Protein AF-A0A842YCG5-F1 (afdb_monomer_lite)

Secondary structure (DSSP, 8-state):
---HHHHHHHHHHHHHHHHHHTT---HHHHHHHHHHHHHHHTSGGGG---STTHHHHHHHHHHHHHHTT-HHHHHHHHHHHGGGB-SSSSBTTS-HHHHHHHHHT--SHHHHHHHHHHHTTHHHH-S--SS--TTHHHHHHHHHHHHHHH-GGGGS--

pLDDT: mean 88.74, std 14.32, range [34.97, 98.5]

Sequence (158 aa):
MQTYLAAKNILTISSVRALVLSGSSSEVVYSSILVAEKWLDNQCFSVFCATGECRHSSVAFIRYLNASGKTERLNRMIAQLTKFRDTKGGWKGFPYFFTLLTLSEIESSIADDELKYALAFAEQRFKKSRIEEPYNTRRNEIFARVQSRFGQSLLNHV

Radius of gyration: 16.42 Å; chains: 1; bounding box: 42×31×44 Å

Structure (mmCIF, N/CA/C/O backbone):
data_AF-A0A842YCG5-F1
#
_entry.id   AF-A0A842YCG5-F1
#
loop_
_atom_site.group_PDB
_atom_site.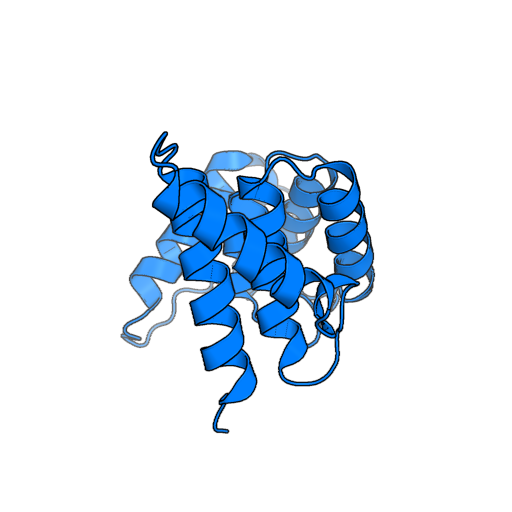id
_atom_site.type_symbol
_atom_site.label_atom_id
_atom_site.label_alt_id
_atom_site.label_comp_id
_atom_site.label_asym_id
_atom_site.label_entity_id
_atom_site.label_seq_id
_atom_site.pdbx_PDB_ins_code
_atom_site.Cartn_x
_atom_site.Cartn_y
_atom_site.Cartn_z
_atom_site.occupancy
_atom_site.B_iso_or_equiv
_atom_site.auth_seq_id
_atom_site.auth_comp_id
_atom_site.auth_asym_id
_atom_site.auth_atom_id
_atom_site.pdbx_PDB_model_num
ATOM 1 N N . MET A 1 1 ? 12.196 -4.378 19.260 1.00 45.84 1 MET A N 1
ATOM 2 C CA . MET A 1 1 ? 11.793 -5.267 18.149 1.00 45.84 1 MET A CA 1
ATOM 3 C C . MET A 1 1 ? 12.472 -4.761 16.883 1.00 45.84 1 MET A C 1
ATOM 5 O O . MET A 1 1 ? 12.096 -3.702 16.402 1.00 45.84 1 MET A O 1
ATOM 9 N N . GLN A 1 2 ? 13.540 -5.423 16.429 1.00 50.84 2 GLN A N 1
ATOM 10 C 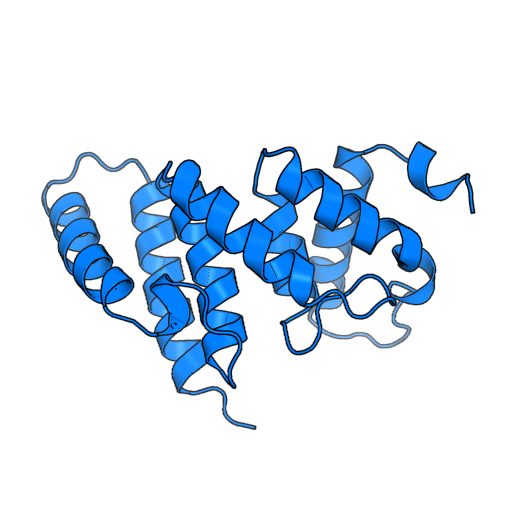CA . GLN A 1 2 ? 14.267 -5.035 15.212 1.00 50.84 2 GLN A CA 1
ATOM 11 C C . GLN A 1 2 ? 13.530 -5.598 13.994 1.00 50.84 2 GLN A C 1
ATOM 13 O O . GLN A 1 2 ? 13.448 -6.809 13.843 1.00 50.84 2 GLN A O 1
ATOM 18 N N . THR A 1 3 ? 12.979 -4.729 13.148 1.00 65.75 3 THR A N 1
ATOM 19 C CA . THR A 1 3 ? 12.240 -5.110 11.935 1.00 65.75 3 THR A CA 1
ATOM 20 C C . THR A 1 3 ? 13.179 -5.212 10.729 1.00 65.75 3 THR A C 1
ATOM 22 O O . THR A 1 3 ? 13.120 -4.385 9.814 1.00 65.75 3 THR A O 1
ATOM 25 N N . TYR A 1 4 ? 14.127 -6.149 10.769 1.00 79.31 4 TYR A N 1
ATOM 26 C CA . TYR A 1 4 ? 15.207 -6.229 9.777 1.00 79.31 4 TYR A CA 1
ATOM 27 C C . TYR A 1 4 ? 14.696 -6.627 8.383 1.00 79.31 4 TYR A C 1
ATOM 29 O O . TYR A 1 4 ? 15.049 -5.997 7.382 1.00 79.31 4 TYR A O 1
ATOM 37 N N . LEU A 1 5 ? 13.817 -7.632 8.311 1.00 83.12 5 LEU A N 1
ATOM 38 C CA . LEU A 1 5 ? 13.275 -8.124 7.042 1.00 83.12 5 LEU A CA 1
ATOM 39 C C . LEU A 1 5 ? 12.304 -7.112 6.434 1.00 83.12 5 LEU A C 1
ATOM 41 O O . LEU A 1 5 ? 12.374 -6.833 5.238 1.00 83.12 5 LEU A O 1
ATOM 45 N N . ALA A 1 6 ? 11.440 -6.508 7.252 1.00 83.25 6 ALA A N 1
ATOM 46 C CA . ALA A 1 6 ? 10.534 -5.459 6.809 1.00 83.25 6 ALA A CA 1
ATOM 47 C C . ALA A 1 6 ? 11.312 -4.256 6.267 1.00 83.25 6 ALA A C 1
ATOM 49 O O . ALA A 1 6 ? 10.988 -3.790 5.180 1.00 83.25 6 ALA A O 1
ATOM 50 N N . ALA A 1 7 ? 12.345 -3.778 6.971 1.00 87.31 7 ALA A N 1
ATOM 51 C CA . ALA A 1 7 ? 13.136 -2.632 6.524 1.00 87.31 7 ALA A CA 1
ATOM 52 C C . ALA A 1 7 ? 13.797 -2.894 5.164 1.00 87.31 7 ALA A C 1
ATOM 54 O O . ALA A 1 7 ? 13.646 -2.086 4.246 1.00 87.31 7 ALA A O 1
ATOM 55 N N . LYS A 1 8 ? 14.446 -4.056 5.003 1.00 89.56 8 LYS A N 1
ATOM 56 C CA . LYS A 1 8 ? 15.053 -4.470 3.732 1.00 89.56 8 LYS A CA 1
ATOM 57 C C . LYS A 1 8 ? 14.017 -4.536 2.608 1.00 89.56 8 LYS A C 1
ATOM 59 O O . LYS A 1 8 ? 14.193 -3.905 1.569 1.00 89.56 8 LYS A O 1
ATOM 64 N N . ASN A 1 9 ? 12.920 -5.256 2.830 1.00 93.94 9 ASN A N 1
ATOM 65 C CA . ASN A 1 9 ? 11.888 -5.453 1.814 1.00 93.94 9 ASN A CA 1
ATOM 66 C C . ASN A 1 9 ? 11.223 -4.129 1.420 1.00 93.94 9 ASN A C 1
ATOM 68 O O . ASN A 1 9 ? 11.053 -3.856 0.237 1.00 93.94 9 ASN A O 1
ATOM 72 N N . ILE A 1 10 ? 10.855 -3.294 2.397 1.00 94.62 10 ILE A N 1
ATOM 73 C CA . ILE A 1 10 ? 10.208 -1.999 2.150 1.00 94.62 10 ILE A CA 1
ATOM 74 C C . ILE A 1 10 ? 11.139 -1.074 1.379 1.00 94.62 10 ILE A C 1
ATOM 76 O O . ILE A 1 10 ? 10.655 -0.379 0.487 1.00 94.62 10 ILE A O 1
ATOM 80 N N . LEU A 1 11 ? 12.439 -1.062 1.691 1.00 94.81 11 LEU A N 1
ATOM 81 C CA . LEU A 1 11 ? 13.410 -0.266 0.949 1.00 94.81 11 LEU A CA 1
ATOM 82 C C . LEU A 1 11 ? 13.434 -0.696 -0.518 1.00 94.81 11 LEU A C 1
ATOM 84 O O . LEU A 1 11 ? 13.182 0.136 -1.382 1.00 94.81 11 LEU A O 1
ATOM 88 N N . THR A 1 12 ? 13.614 -1.992 -0.798 1.00 95.44 12 THR A N 1
ATOM 89 C CA . THR A 1 12 ? 13.591 -2.516 -2.172 1.00 95.44 12 THR A CA 1
ATOM 90 C C . THR A 1 12 ? 12.282 -2.174 -2.886 1.00 95.44 12 THR A C 1
ATOM 92 O O . THR A 1 12 ? 12.312 -1.596 -3.969 1.00 95.44 12 THR A O 1
ATOM 95 N N . ILE A 1 13 ? 11.128 -2.454 -2.272 1.00 97.75 13 ILE A N 1
ATOM 96 C CA . ILE A 1 13 ? 9.812 -2.160 -2.859 1.00 97.75 13 ILE A CA 1
ATOM 97 C C . ILE A 1 13 ? 9.659 -0.660 -3.152 1.00 97.75 13 ILE A C 1
ATOM 99 O O . ILE A 1 13 ? 9.172 -0.277 -4.215 1.00 97.75 13 ILE A O 1
ATOM 103 N N . SER A 1 14 ? 10.074 0.197 -2.218 1.00 97.12 14 SER A N 1
ATOM 104 C CA . SER A 1 14 ? 9.949 1.651 -2.352 1.00 97.12 14 SER A CA 1
ATOM 105 C C . SER A 1 14 ? 10.885 2.205 -3.423 1.00 97.12 14 SER A C 1
ATOM 107 O O . SER A 1 14 ? 10.469 3.082 -4.176 1.00 97.12 14 SER A O 1
ATOM 109 N N . SER A 1 15 ? 12.105 1.673 -3.535 1.00 97.12 15 SER A N 1
ATOM 110 C CA . SER A 1 15 ? 13.050 2.023 -4.597 1.00 97.12 15 SER A CA 1
ATOM 111 C C . SER A 1 15 ? 12.497 1.653 -5.970 1.00 97.12 15 SER A C 1
ATOM 113 O O . SER A 1 15 ? 12.464 2.499 -6.857 1.00 97.12 15 SER A O 1
ATOM 115 N N . VAL A 1 16 ? 11.979 0.433 -6.139 1.00 97.62 16 VAL A N 1
ATOM 116 C CA . VAL A 1 16 ? 11.384 0.005 -7.417 1.00 97.62 16 VAL A CA 1
ATOM 117 C C . VAL A 1 16 ? 10.153 0.839 -7.750 1.00 97.62 16 VAL A C 1
ATOM 119 O O . VAL A 1 16 ? 10.021 1.313 -8.872 1.00 97.62 16 VAL A O 1
ATOM 122 N N . ARG A 1 17 ? 9.278 1.098 -6.770 1.00 98.12 17 ARG A N 1
ATOM 123 C CA . ARG A 1 17 ? 8.132 1.999 -6.947 1.00 98.12 17 ARG A CA 1
ATOM 124 C C . ARG A 1 17 ? 8.573 3.392 -7.404 1.00 98.12 17 ARG A C 1
ATOM 126 O O . ARG A 1 17 ? 7.916 3.973 -8.259 1.00 98.12 17 ARG A O 1
ATOM 133 N N . ALA A 1 18 ? 9.651 3.937 -6.842 1.00 97.94 18 ALA A N 1
ATOM 134 C CA . ALA A 1 18 ? 10.182 5.236 -7.252 1.00 97.94 18 ALA A CA 1
ATOM 135 C C . ALA A 1 18 ? 10.708 5.212 -8.696 1.00 97.94 18 ALA A C 1
ATOM 137 O O . ALA A 1 18 ? 10.432 6.142 -9.445 1.00 97.94 18 ALA A O 1
ATOM 138 N N . LEU A 1 19 ? 11.391 4.137 -9.106 1.00 97.50 19 LEU A N 1
ATOM 139 C CA . LEU A 1 19 ? 11.828 3.956 -10.494 1.00 97.50 19 LEU A CA 1
ATOM 140 C C . LEU A 1 19 ? 10.636 3.889 -11.455 1.00 97.50 19 LEU A C 1
ATOM 142 O O . LEU A 1 19 ? 10.640 4.588 -12.463 1.00 97.50 19 LEU A O 1
ATOM 146 N N . VAL A 1 20 ? 9.591 3.129 -11.118 1.00 97.75 20 VAL A N 1
ATOM 147 C CA . VAL A 1 20 ? 8.354 3.067 -11.916 1.00 97.75 20 VAL A CA 1
ATOM 148 C C . VAL A 1 20 ? 7.723 4.456 -12.057 1.00 97.75 20 VAL A C 1
ATOM 150 O O . VAL A 1 20 ? 7.426 4.892 -13.164 1.00 97.75 20 VAL A O 1
ATOM 153 N N . LEU A 1 21 ? 7.581 5.191 -10.950 1.00 97.38 21 LEU A N 1
ATOM 154 C CA . LEU A 1 21 ? 6.985 6.533 -10.953 1.00 97.38 21 LEU A CA 1
ATOM 155 C C . LEU A 1 21 ? 7.856 7.598 -11.625 1.00 97.38 21 LEU A C 1
ATOM 157 O O . LEU A 1 21 ? 7.334 8.642 -12.003 1.00 97.38 21 LEU A O 1
ATOM 161 N N . SER A 1 22 ? 9.161 7.361 -11.772 1.00 97.00 22 SER A N 1
ATOM 162 C CA . SER A 1 22 ? 10.044 8.292 -12.479 1.00 97.00 22 SER A CA 1
ATOM 163 C C . SER A 1 22 ? 9.690 8.426 -13.961 1.00 97.00 22 SER A C 1
ATOM 165 O O . SER A 1 22 ? 10.072 9.415 -14.579 1.00 97.00 22 SER A O 1
ATOM 167 N N . GLY A 1 23 ? 9.001 7.429 -14.537 1.00 94.50 23 GLY A N 1
ATOM 168 C CA . GLY A 1 23 ? 8.659 7.410 -15.959 1.00 94.50 23 GLY A CA 1
ATOM 169 C C . GLY A 1 23 ? 9.880 7.422 -16.885 1.00 94.50 23 GLY A C 1
ATOM 170 O O . GLY A 1 23 ? 9.756 7.788 -18.051 1.00 94.50 23 GLY A O 1
ATOM 171 N N . SER A 1 24 ? 11.068 7.074 -16.376 1.00 94.81 24 SER A N 1
ATOM 172 C CA . SER A 1 24 ? 12.305 7.109 -17.154 1.00 94.81 24 SER A CA 1
ATOM 173 C C . SER A 1 24 ? 12.240 6.152 -18.345 1.00 94.81 24 SER A C 1
ATOM 175 O O . SER A 1 24 ? 11.905 4.980 -18.194 1.00 94.81 24 SER A O 1
ATOM 177 N N . SER A 1 25 ? 12.648 6.637 -19.517 1.00 93.62 25 SER A N 1
ATOM 178 C CA . SER A 1 25 ? 12.824 5.838 -20.735 1.00 93.62 25 SER A CA 1
ATOM 179 C C . SER A 1 25 ? 14.193 5.145 -20.819 1.00 93.62 25 SER A C 1
ATOM 181 O O . SER A 1 25 ? 14.513 4.535 -21.836 1.00 93.62 25 SER A O 1
ATOM 183 N N . SER A 1 26 ? 15.024 5.239 -19.774 1.00 97.25 26 SER A N 1
ATOM 184 C CA . SER A 1 26 ? 16.348 4.614 -19.743 1.00 97.25 26 SER A CA 1
ATOM 185 C C . SER A 1 26 ? 16.246 3.087 -19.713 1.00 97.25 26 SER A C 1
ATOM 187 O O . SER A 1 26 ? 15.624 2.511 -18.819 1.00 97.25 26 SER A O 1
ATOM 189 N N . GLU A 1 27 ? 16.950 2.423 -20.631 1.00 96.62 27 GLU A N 1
ATOM 190 C CA . GLU A 1 27 ? 17.047 0.959 -20.684 1.00 96.62 27 GLU A CA 1
ATOM 191 C C . GLU A 1 27 ? 17.601 0.357 -19.380 1.00 96.62 27 GLU A C 1
ATOM 193 O O . GLU A 1 27 ? 17.150 -0.699 -18.929 1.00 96.62 27 GLU A O 1
ATOM 198 N N . VAL A 1 28 ? 18.532 1.056 -18.723 1.00 96.50 28 VAL A N 1
ATOM 199 C CA . VAL A 1 28 ? 19.109 0.637 -17.436 1.00 96.50 28 VAL A CA 1
ATOM 200 C C . VAL A 1 28 ? 18.054 0.663 -16.331 1.00 96.50 28 VAL A C 1
ATOM 202 O O . VAL A 1 28 ? 17.978 -0.263 -15.519 1.00 96.50 28 VAL A O 1
ATOM 205 N N . VAL A 1 29 ? 17.211 1.700 -16.307 1.00 96.62 29 VAL A N 1
ATOM 206 C CA . VAL A 1 29 ? 16.105 1.806 -15.345 1.00 96.62 29 VAL A CA 1
ATOM 207 C C . VAL A 1 29 ? 15.076 0.712 -15.601 1.00 96.62 29 VAL A C 1
ATOM 209 O O . VAL A 1 29 ? 14.701 0.007 -14.664 1.00 96.62 29 VAL A O 1
ATOM 212 N N . TYR A 1 30 ? 14.682 0.511 -16.858 1.00 96.56 30 TYR A N 1
ATOM 213 C CA . TYR A 1 30 ? 13.751 -0.546 -17.243 1.00 96.56 30 TYR A CA 1
ATOM 214 C C . TYR A 1 30 ? 14.257 -1.937 -16.832 1.00 96.56 30 TYR A C 1
ATOM 216 O O . TYR A 1 30 ? 13.559 -2.680 -16.142 1.00 96.56 30 TYR A O 1
ATOM 224 N N . SER A 1 31 ? 15.510 -2.259 -17.158 1.00 96.94 31 SER A N 1
ATOM 225 C CA . SER A 1 31 ? 16.133 -3.536 -16.793 1.00 96.94 31 SER A CA 1
ATOM 226 C C . SER A 1 31 ? 16.200 -3.731 -15.275 1.00 96.94 31 SER A C 1
ATOM 228 O O . SER A 1 31 ? 15.929 -4.821 -14.770 1.00 96.94 31 SER A O 1
ATOM 230 N N . SER A 1 32 ? 16.493 -2.663 -14.527 1.00 96.88 32 SER A N 1
ATOM 231 C CA . SER A 1 32 ? 16.518 -2.691 -13.059 1.00 96.88 32 SER A CA 1
ATOM 232 C C . SER A 1 32 ? 15.135 -2.964 -12.463 1.00 96.88 32 SER A C 1
ATOM 234 O O . SER A 1 32 ? 15.020 -3.740 -11.511 1.00 96.88 32 SER A O 1
ATOM 236 N N . ILE A 1 33 ? 14.081 -2.369 -13.037 1.00 97.69 33 ILE A N 1
ATOM 237 C CA . ILE A 1 33 ? 12.691 -2.646 -12.654 1.00 97.69 33 ILE A CA 1
ATOM 238 C C . ILE A 1 33 ? 12.360 -4.119 -12.910 1.00 97.69 33 ILE A C 1
ATOM 240 O O . ILE A 1 33 ? 11.849 -4.771 -12.003 1.00 97.69 33 ILE A O 1
ATOM 244 N N . LEU A 1 34 ? 12.701 -4.670 -14.081 1.00 96.88 34 LEU A N 1
ATOM 245 C CA . LEU A 1 34 ? 12.412 -6.069 -14.420 1.00 96.88 34 LEU A CA 1
ATOM 246 C C . LEU A 1 34 ? 13.090 -7.071 -13.476 1.00 96.88 34 LEU A C 1
ATOM 248 O O . LEU A 1 34 ? 12.454 -8.022 -13.014 1.00 96.88 34 LEU A O 1
ATOM 252 N N . VAL A 1 35 ? 14.372 -6.864 -13.159 1.00 97.19 35 VAL A N 1
ATOM 253 C CA . VAL A 1 35 ? 15.098 -7.737 -12.220 1.00 97.19 35 VAL A CA 1
ATOM 254 C C . VAL A 1 35 ? 14.448 -7.691 -10.840 1.00 97.19 35 VAL A C 1
ATOM 256 O O . VAL A 1 35 ? 14.223 -8.733 -10.216 1.00 97.19 35 VAL A O 1
ATOM 259 N N . ALA A 1 36 ? 14.121 -6.492 -10.364 1.00 96.56 36 ALA A N 1
ATOM 260 C CA . ALA A 1 36 ? 13.529 -6.333 -9.050 1.00 96.56 36 ALA A CA 1
ATOM 261 C C . ALA A 1 36 ? 12.089 -6.863 -8.993 1.00 96.56 36 ALA A C 1
ATOM 263 O O . ALA A 1 36 ? 11.720 -7.493 -8.008 1.00 96.56 36 ALA A O 1
ATOM 264 N N . GLU A 1 37 ? 11.298 -6.689 -10.051 1.00 96.56 37 GLU A N 1
ATOM 265 C CA . GLU A 1 37 ? 9.955 -7.256 -10.188 1.00 96.56 37 GLU A CA 1
ATOM 266 C C . GLU A 1 37 ? 9.970 -8.780 -10.066 1.00 96.56 37 GLU A C 1
ATOM 268 O O . GLU A 1 37 ? 9.228 -9.339 -9.257 1.00 96.56 37 GLU A O 1
ATOM 273 N N . LYS A 1 38 ? 10.886 -9.450 -10.773 1.00 97.25 38 LYS A N 1
ATOM 274 C CA . LYS A 1 38 ? 11.057 -10.902 -10.656 1.00 97.25 38 LYS A CA 1
ATOM 275 C C . LYS A 1 38 ? 11.370 -11.320 -9.220 1.00 97.25 38 LYS A C 1
ATOM 277 O O . LYS A 1 38 ? 10.866 -12.337 -8.749 1.00 97.25 38 LYS A O 1
ATOM 282 N N . TRP A 1 39 ? 12.199 -10.558 -8.506 1.00 96.50 39 TRP A N 1
ATOM 283 C CA . TRP A 1 39 ? 12.462 -10.836 -7.094 1.00 96.50 39 TRP A CA 1
ATOM 284 C C . TRP A 1 39 ? 11.211 -10.630 -6.236 1.00 96.50 39 TRP A C 1
ATOM 286 O O . TRP A 1 39 ? 10.881 -11.513 -5.443 1.00 96.50 39 TRP A O 1
ATOM 296 N N . LEU A 1 40 ? 10.507 -9.507 -6.417 1.00 96.69 40 LEU A N 1
ATOM 297 C CA . LEU A 1 40 ? 9.294 -9.150 -5.679 1.00 96.69 40 LEU A CA 1
ATOM 298 C C . LEU A 1 40 ? 8.203 -10.212 -5.819 1.00 96.69 40 LEU A C 1
ATOM 300 O O . LEU A 1 40 ? 7.576 -10.575 -4.825 1.00 96.69 40 LEU A O 1
ATOM 304 N N . ASP A 1 41 ? 8.010 -10.746 -7.023 1.00 96.12 41 ASP A N 1
ATOM 305 C CA . ASP A 1 41 ? 6.991 -11.759 -7.290 1.00 96.12 41 ASP A CA 1
ATOM 306 C C . ASP A 1 41 ? 7.253 -13.089 -6.586 1.00 96.12 41 ASP A C 1
ATOM 308 O O . ASP A 1 41 ? 6.304 -13.787 -6.231 1.00 96.12 41 ASP A O 1
ATOM 312 N N . ASN A 1 42 ? 8.512 -13.385 -6.270 1.00 95.75 42 ASN A N 1
ATOM 313 C CA . ASN A 1 42 ? 8.912 -14.600 -5.565 1.00 95.75 42 ASN A CA 1
ATOM 314 C C . ASN A 1 42 ? 8.911 -14.464 -4.027 1.00 95.75 42 ASN A C 1
ATOM 316 O O . ASN A 1 42 ? 9.384 -15.365 -3.335 1.00 95.75 42 ASN A O 1
ATOM 320 N N . GLN A 1 43 ? 8.413 -13.357 -3.463 1.00 95.31 43 GLN A N 1
ATOM 321 C CA . GLN A 1 43 ? 8.386 -13.147 -2.007 1.00 95.31 43 GLN A CA 1
ATOM 322 C C . GLN A 1 43 ? 7.062 -13.566 -1.349 1.00 95.31 43 GLN A C 1
ATOM 324 O O . GLN A 1 43 ? 6.004 -13.468 -1.962 1.00 95.31 43 GLN A O 1
ATOM 329 N N . CYS A 1 44 ? 7.095 -13.900 -0.043 1.00 94.62 44 CYS A N 1
ATOM 330 C CA . CYS A 1 44 ? 5.903 -14.225 0.776 1.00 94.62 44 CYS A CA 1
ATOM 331 C C . CYS A 1 44 ? 4.745 -13.240 0.558 1.00 94.62 44 CYS A C 1
ATOM 333 O O . CYS A 1 44 ? 3.582 -13.613 0.440 1.00 94.62 44 CYS A O 1
ATOM 335 N N . PHE A 1 45 ? 5.071 -11.949 0.557 1.00 95.25 45 PHE A N 1
ATOM 336 C CA . PHE A 1 45 ? 4.109 -10.859 0.573 1.00 95.25 45 PHE A CA 1
ATOM 337 C C . PHE A 1 45 ? 3.478 -10.610 -0.800 1.00 95.25 45 PHE A C 1
ATOM 339 O O . PHE A 1 45 ? 2.496 -9.876 -0.876 1.00 95.25 45 PHE A O 1
ATOM 346 N N . SER A 1 46 ? 4.013 -11.208 -1.872 1.00 95.75 46 SER A N 1
ATOM 347 C CA . SER A 1 46 ? 3.570 -10.977 -3.251 1.00 95.75 46 SER A CA 1
ATOM 348 C C . SER A 1 46 ? 2.161 -11.527 -3.524 1.00 95.75 46 SER A C 1
ATOM 350 O O . SER A 1 46 ? 1.485 -11.087 -4.460 1.00 95.75 46 SER A O 1
ATOM 352 N N . VAL A 1 47 ? 1.716 -12.458 -2.675 1.00 95.06 47 VAL A N 1
ATOM 353 C CA . VAL A 1 47 ? 0.392 -13.097 -2.671 1.00 95.06 47 VAL A CA 1
ATOM 354 C C . VAL A 1 47 ? -0.426 -12.753 -1.421 1.00 95.06 47 VAL A C 1
ATOM 356 O O . VAL A 1 47 ? -1.363 -13.467 -1.086 1.00 95.06 47 VAL A O 1
ATOM 359 N N . PHE A 1 48 ? -0.086 -11.651 -0.742 1.00 95.81 48 PHE A N 1
ATOM 360 C CA . PHE A 1 48 ? -0.648 -11.222 0.542 1.00 95.81 48 PHE A CA 1
ATOM 361 C C . PHE A 1 48 ? -0.262 -12.148 1.711 1.00 95.81 48 PHE A C 1
ATOM 363 O O . PHE A 1 48 ? -0.943 -13.123 2.019 1.00 95.81 48 PHE A O 1
ATOM 370 N N . CYS A 1 49 ? 0.812 -11.802 2.432 1.00 95.38 49 CYS A N 1
ATOM 371 C CA . CYS A 1 49 ? 1.222 -12.527 3.639 1.00 95.38 49 CYS A CA 1
ATOM 372 C C . CYS A 1 49 ? 1.014 -11.670 4.891 1.00 95.38 49 CYS A C 1
ATOM 374 O O . CYS A 1 49 ? 1.703 -10.672 5.118 1.00 95.38 49 CYS A O 1
ATOM 376 N N . ALA A 1 50 ? 0.082 -12.104 5.741 1.00 94.19 50 ALA A N 1
ATOM 377 C CA . ALA A 1 50 ? -0.296 -11.419 6.974 1.00 94.19 50 ALA A CA 1
ATOM 378 C C . ALA A 1 50 ? 0.456 -11.924 8.223 1.00 94.19 50 ALA A C 1
ATOM 380 O O . ALA A 1 50 ? -0.030 -11.770 9.350 1.00 94.19 50 ALA A O 1
ATOM 381 N N . THR A 1 51 ? 1.639 -12.517 8.049 1.00 93.00 51 THR A N 1
ATOM 382 C CA . THR A 1 51 ? 2.444 -13.094 9.137 1.00 93.00 51 THR A CA 1
ATOM 383 C C . THR A 1 51 ? 3.640 -12.206 9.466 1.00 93.00 51 THR A C 1
ATOM 385 O O . THR A 1 51 ? 4.377 -11.791 8.572 1.00 93.00 51 THR A O 1
ATOM 388 N N . GLY A 1 52 ? 3.842 -11.929 10.759 1.00 91.44 52 GLY A N 1
ATOM 389 C CA . GLY A 1 52 ? 5.011 -11.206 11.269 1.00 91.44 52 GLY A CA 1
ATOM 390 C C . GLY A 1 52 ? 5.324 -9.921 10.494 1.00 91.44 52 GLY A C 1
ATOM 391 O O . GLY A 1 52 ? 4.463 -9.059 10.301 1.00 91.44 52 GLY A O 1
ATOM 392 N N . GLU A 1 53 ? 6.567 -9.815 10.028 1.00 90.69 53 GLU A N 1
ATOM 393 C CA . GLU A 1 53 ? 7.079 -8.663 9.283 1.00 90.69 53 GLU A CA 1
ATOM 394 C C . GLU A 1 53 ? 6.524 -8.543 7.849 1.00 90.69 53 GLU A C 1
ATOM 396 O O . GLU A 1 53 ? 6.443 -7.421 7.338 1.00 90.69 53 GLU A O 1
ATOM 401 N N . CYS A 1 54 ? 6.036 -9.637 7.230 1.00 94.31 54 CYS A N 1
ATOM 402 C CA . CYS A 1 54 ? 5.449 -9.602 5.877 1.00 94.31 54 CYS A CA 1
ATOM 403 C C . CYS A 1 54 ? 4.202 -8.690 5.819 1.00 94.31 54 CYS A C 1
ATOM 405 O O . CYS A 1 54 ? 3.843 -8.239 4.734 1.00 94.31 54 CYS A O 1
ATOM 407 N N . ARG A 1 55 ? 3.572 -8.328 6.951 1.00 95.44 55 ARG A N 1
ATOM 408 C CA . ARG A 1 55 ? 2.468 -7.345 6.982 1.00 95.44 55 ARG A CA 1
ATOM 409 C C . ARG A 1 55 ? 2.887 -5.968 6.470 1.00 95.44 55 ARG A C 1
ATOM 411 O O . ARG A 1 55 ? 2.165 -5.362 5.684 1.00 95.44 55 ARG A O 1
ATOM 418 N N . HIS A 1 56 ? 4.066 -5.486 6.867 1.00 95.38 56 HIS A N 1
ATOM 419 C CA . HIS A 1 56 ? 4.573 -4.199 6.385 1.00 95.38 56 HIS A CA 1
ATOM 420 C C . HIS A 1 56 ? 4.969 -4.288 4.909 1.00 95.38 56 HIS A C 1
ATOM 422 O O . HIS A 1 56 ? 4.643 -3.399 4.124 1.00 95.38 56 HIS A O 1
ATOM 428 N N . SER A 1 57 ? 5.627 -5.384 4.519 1.00 96.81 57 SER A N 1
ATOM 429 C CA . SER A 1 57 ? 6.012 -5.622 3.126 1.00 96.81 57 SER A CA 1
ATOM 430 C C . SER A 1 57 ? 4.799 -5.776 2.205 1.00 96.81 57 SER A C 1
ATOM 432 O O . SER A 1 57 ? 4.829 -5.250 1.101 1.00 96.81 57 SER A O 1
ATOM 434 N N . SER A 1 58 ? 3.709 -6.403 2.659 1.00 97.44 58 SER A N 1
ATOM 435 C CA . SER A 1 58 ? 2.463 -6.539 1.886 1.00 97.44 58 SER A CA 1
ATOM 436 C C . SER A 1 58 ? 1.835 -5.175 1.602 1.00 97.44 58 SER A C 1
ATOM 438 O O . SER A 1 58 ? 1.451 -4.901 0.470 1.00 97.44 58 SER A O 1
ATOM 440 N N . VAL A 1 59 ? 1.803 -4.281 2.596 1.00 97.81 59 VAL A N 1
ATOM 441 C CA . VAL A 1 59 ? 1.313 -2.903 2.420 1.00 97.81 59 VAL A CA 1
ATOM 442 C C . VAL A 1 59 ? 2.215 -2.108 1.471 1.00 97.81 59 VAL A C 1
ATOM 444 O O . VAL A 1 59 ? 1.724 -1.437 0.566 1.00 97.81 59 VAL A O 1
ATOM 447 N N . ALA A 1 60 ? 3.540 -2.227 1.603 1.00 97.88 60 ALA A N 1
ATOM 448 C CA . ALA A 1 60 ? 4.464 -1.604 0.655 1.00 97.88 60 ALA A CA 1
ATOM 449 C C . ALA A 1 60 ? 4.269 -2.145 -0.772 1.00 97.88 60 ALA A C 1
ATOM 451 O O . ALA A 1 60 ? 4.271 -1.372 -1.729 1.00 97.88 60 ALA A O 1
ATOM 452 N N . PHE A 1 61 ? 4.067 -3.457 -0.919 1.00 98.38 61 PHE A N 1
ATOM 453 C CA . PHE A 1 61 ? 3.869 -4.106 -2.211 1.00 98.38 61 PHE A CA 1
ATOM 454 C C . PHE A 1 61 ? 2.571 -3.647 -2.882 1.00 98.38 61 PHE A C 1
ATOM 456 O O . PHE A 1 61 ? 2.580 -3.358 -4.074 1.00 98.38 61 PHE A O 1
ATOM 463 N N . ILE A 1 62 ? 1.491 -3.454 -2.116 1.00 98.44 62 ILE A N 1
ATOM 464 C CA . ILE A 1 62 ? 0.251 -2.822 -2.596 1.00 98.44 62 ILE A CA 1
ATOM 465 C C . ILE A 1 62 ? 0.541 -1.440 -3.217 1.00 98.44 62 ILE A C 1
ATOM 467 O O . ILE A 1 62 ? 0.095 -1.168 -4.332 1.00 98.44 62 ILE A O 1
ATOM 471 N N . ARG A 1 63 ? 1.352 -0.587 -2.569 1.00 98.06 63 ARG A N 1
ATOM 472 C CA . ARG A 1 63 ? 1.743 0.723 -3.140 1.00 98.06 63 ARG A CA 1
ATOM 473 C C . ARG A 1 63 ? 2.548 0.600 -4.436 1.00 98.06 63 ARG A C 1
ATOM 475 O O . ARG A 1 63 ? 2.451 1.485 -5.285 1.00 98.06 63 ARG A O 1
ATOM 482 N N . TYR A 1 64 ? 3.369 -0.441 -4.575 1.00 98.44 64 TYR A N 1
ATOM 483 C CA . TYR A 1 64 ? 4.098 -0.732 -5.815 1.00 98.44 64 TYR A CA 1
ATOM 484 C C . TYR A 1 64 ? 3.154 -1.199 -6.931 1.00 98.44 64 TYR A C 1
ATOM 486 O O . TYR A 1 64 ? 3.268 -0.711 -8.054 1.00 98.44 64 TYR A O 1
ATOM 494 N N . LEU A 1 65 ? 2.193 -2.082 -6.630 1.00 98.50 65 LEU A N 1
ATOM 495 C CA . LEU A 1 65 ? 1.195 -2.535 -7.605 1.00 98.50 65 LEU A CA 1
ATOM 496 C C . LEU A 1 65 ? 0.372 -1.363 -8.153 1.00 98.50 65 LEU A C 1
ATOM 498 O O . LEU A 1 65 ? 0.130 -1.320 -9.356 1.00 98.50 65 LEU A O 1
ATOM 502 N N . ASN A 1 66 ? 0.015 -0.404 -7.289 1.00 98.38 66 ASN A N 1
ATOM 503 C CA . ASN A 1 66 ? -0.648 0.841 -7.683 1.00 98.38 66 ASN A CA 1
ATOM 504 C C . ASN A 1 66 ? 0.188 1.643 -8.689 1.00 98.38 66 ASN A C 1
ATOM 506 O O . ASN A 1 66 ? -0.290 1.972 -9.766 1.00 98.38 66 ASN A O 1
ATOM 510 N N . ALA A 1 67 ? 1.464 1.889 -8.376 1.00 98.00 67 ALA A N 1
ATOM 511 C CA . ALA A 1 67 ? 2.360 2.612 -9.280 1.00 98.00 67 ALA A CA 1
ATOM 512 C C . ALA A 1 67 ? 2.602 1.879 -10.609 1.00 98.00 67 ALA A C 1
ATOM 514 O O . ALA A 1 67 ? 2.819 2.517 -11.629 1.00 98.00 67 ALA A O 1
ATOM 515 N N . SER A 1 68 ? 2.566 0.545 -10.594 1.00 96.94 68 SER A N 1
ATOM 516 C CA . SER A 1 68 ? 2.847 -0.293 -11.767 1.00 96.94 68 SER A CA 1
ATOM 517 C C . SER A 1 68 ? 1.610 -0.589 -12.620 1.00 96.94 68 SER A C 1
ATOM 519 O O . SER A 1 68 ? 1.692 -1.414 -13.525 1.00 96.94 68 SER A O 1
ATOM 521 N N . GLY A 1 69 ? 0.448 -0.004 -12.306 1.00 96.31 69 GLY A N 1
ATOM 522 C CA . GLY A 1 69 ? -0.792 -0.218 -13.062 1.00 96.31 69 GLY A CA 1
ATOM 523 C C . GLY A 1 69 ? -1.350 -1.647 -12.993 1.00 96.31 69 GLY A C 1
ATOM 524 O O . GLY A 1 69 ? -2.151 -2.045 -13.835 1.00 96.31 69 GLY A O 1
ATOM 525 N N . LYS A 1 70 ? -0.948 -2.452 -11.998 1.00 96.50 70 LYS A N 1
ATOM 526 C CA . LYS A 1 70 ? -1.352 -3.866 -11.859 1.00 96.50 70 LYS A CA 1
ATOM 527 C C . LYS A 1 70 ? -2.707 -3.999 -11.152 1.00 96.50 70 LYS A C 1
ATOM 529 O O . LYS A 1 70 ? -2.811 -4.661 -10.116 1.00 96.50 70 LYS A O 1
ATOM 534 N N . THR A 1 71 ? -3.741 -3.365 -11.703 1.00 96.62 71 THR A N 1
ATOM 535 C CA . THR A 1 71 ? -5.044 -3.115 -11.053 1.00 96.62 71 THR A CA 1
ATOM 536 C C . THR A 1 71 ? -5.748 -4.375 -10.549 1.00 96.62 71 THR A C 1
ATOM 538 O O . THR A 1 71 ? -6.231 -4.408 -9.421 1.00 96.62 71 THR A O 1
ATOM 541 N N . GLU A 1 72 ? -5.776 -5.452 -11.334 1.00 97.06 72 GLU A N 1
ATOM 542 C CA . GLU A 1 72 ? -6.456 -6.690 -10.929 1.00 97.06 72 GLU A CA 1
ATOM 543 C C . GLU A 1 72 ? -5.799 -7.320 -9.686 1.00 97.06 72 GLU A C 1
ATOM 545 O O . GLU A 1 72 ? -6.463 -7.674 -8.707 1.00 97.06 72 GLU A O 1
ATOM 550 N N . ARG A 1 73 ? -4.463 -7.406 -9.687 1.00 97.56 73 ARG A N 1
ATOM 551 C CA . ARG A 1 73 ? -3.696 -7.930 -8.552 1.00 97.56 73 ARG A CA 1
ATOM 552 C C . ARG A 1 73 ? -3.764 -6.992 -7.351 1.00 97.56 73 ARG A C 1
ATOM 554 O O . ARG A 1 73 ? -3.868 -7.474 -6.227 1.00 97.56 73 ARG A O 1
ATOM 561 N N . LEU A 1 74 ? -3.748 -5.681 -7.583 1.00 98.38 74 LEU A N 1
ATOM 562 C CA . LEU A 1 74 ? -3.948 -4.666 -6.553 1.00 98.38 74 LEU A CA 1
ATOM 563 C C . LEU A 1 74 ? -5.281 -4.876 -5.824 1.00 98.38 74 LEU A C 1
ATOM 565 O O . LEU A 1 74 ? -5.292 -5.024 -4.602 1.00 98.38 74 LEU A O 1
ATOM 569 N N . ASN A 1 75 ? -6.382 -4.983 -6.569 1.00 97.81 75 ASN A N 1
ATOM 570 C CA . ASN A 1 75 ? -7.715 -5.180 -6.001 1.00 97.81 75 ASN A CA 1
ATOM 571 C C . ASN A 1 75 ? -7.806 -6.485 -5.203 1.00 97.81 75 ASN A C 1
ATOM 573 O O . ASN A 1 75 ? -8.349 -6.490 -4.099 1.00 97.81 75 ASN A O 1
ATOM 577 N N . ARG A 1 76 ? -7.203 -7.579 -5.695 1.00 97.94 76 ARG A N 1
ATOM 578 C CA . ARG A 1 76 ? -7.109 -8.837 -4.932 1.00 97.94 76 ARG A CA 1
ATOM 579 C C . ARG A 1 76 ? -6.386 -8.664 -3.597 1.00 97.94 76 ARG A C 1
ATOM 581 O O . ARG A 1 76 ? -6.841 -9.203 -2.593 1.00 97.94 76 ARG A O 1
ATOM 588 N N . MET A 1 77 ? -5.275 -7.929 -3.570 1.00 98.00 77 MET A N 1
ATOM 589 C CA . MET A 1 77 ? -4.507 -7.694 -2.343 1.00 98.00 77 MET A CA 1
ATOM 590 C C . MET A 1 77 ? -5.303 -6.866 -1.325 1.00 98.00 77 MET A C 1
ATOM 592 O O . MET A 1 77 ? -5.314 -7.200 -0.141 1.00 98.00 77 MET A O 1
ATOM 596 N N . ILE A 1 78 ? -6.010 -5.824 -1.776 1.00 98.25 78 ILE A N 1
ATOM 597 C CA . ILE A 1 78 ? -6.873 -5.013 -0.902 1.00 98.25 78 ILE A CA 1
ATOM 598 C C . ILE A 1 78 ? -8.043 -5.861 -0.381 1.00 98.25 78 ILE A C 1
ATOM 600 O O . ILE A 1 78 ? -8.346 -5.815 0.807 1.00 98.25 78 ILE A O 1
ATOM 604 N N . ALA A 1 79 ? -8.635 -6.721 -1.216 1.00 98.00 79 ALA A N 1
ATOM 605 C CA . ALA A 1 79 ? -9.694 -7.640 -0.798 1.00 98.00 79 ALA A CA 1
ATOM 606 C C . ALA A 1 79 ? -9.253 -8.617 0.308 1.00 98.00 79 ALA A C 1
ATOM 608 O O . ALA A 1 79 ? -10.065 -9.020 1.137 1.00 98.00 79 ALA A O 1
ATOM 609 N N . GLN A 1 80 ? -7.975 -9.006 0.355 1.00 98.12 80 GLN A N 1
ATOM 610 C CA . GLN A 1 80 ? -7.457 -9.793 1.478 1.00 98.12 80 GLN A CA 1
ATOM 611 C C . GLN A 1 80 ? -7.269 -8.940 2.737 1.00 98.12 80 GLN A C 1
ATOM 613 O O . GLN A 1 80 ? -7.529 -9.430 3.833 1.00 98.12 80 GLN A O 1
ATOM 618 N N . LEU A 1 81 ? -6.868 -7.671 2.597 1.00 97.81 81 LEU A N 1
ATOM 619 C CA . LEU A 1 81 ? -6.703 -6.737 3.716 1.00 97.81 81 LEU A CA 1
ATOM 620 C C . LEU A 1 81 ? -8.008 -6.518 4.493 1.00 97.81 81 LEU A C 1
ATOM 622 O O . LEU A 1 81 ? -7.970 -6.463 5.723 1.00 97.81 81 LEU A O 1
ATOM 626 N N . THR A 1 82 ? -9.155 -6.472 3.809 1.00 96.75 82 THR A N 1
ATOM 627 C CA . THR A 1 82 ? -10.473 -6.252 4.440 1.00 96.75 82 THR A CA 1
ATOM 628 C C . THR A 1 82 ? -10.819 -7.326 5.480 1.00 96.75 82 THR A C 1
ATOM 630 O O . THR A 1 82 ? -11.465 -7.050 6.491 1.00 96.75 82 THR A O 1
ATOM 633 N N . LYS A 1 83 ? -10.305 -8.552 5.306 1.00 97.06 83 LYS A N 1
ATOM 634 C CA . LYS A 1 83 ? -10.481 -9.671 6.250 1.00 97.06 83 LYS A CA 1
ATOM 635 C C . LYS A 1 83 ? -9.778 -9.448 7.589 1.00 97.06 83 LYS A C 1
ATOM 637 O O . LYS A 1 83 ? -10.014 -10.188 8.539 1.00 97.06 83 LYS A O 1
ATOM 642 N N . PHE A 1 84 ? -8.900 -8.449 7.666 1.00 97.44 84 PHE A N 1
ATOM 643 C CA . PHE A 1 84 ? -8.142 -8.104 8.862 1.00 97.44 84 PHE A CA 1
ATOM 644 C C . PHE A 1 84 ? -8.686 -6.867 9.569 1.00 97.44 84 PHE A C 1
ATOM 646 O O . PHE A 1 84 ? -8.041 -6.414 10.508 1.00 97.44 84 PHE A O 1
ATOM 653 N N . ARG A 1 85 ? -9.842 -6.316 9.180 1.00 96.38 85 ARG A N 1
ATOM 654 C CA . ARG A 1 85 ? -10.486 -5.223 9.927 1.00 96.38 85 ARG A CA 1
ATOM 655 C C . ARG A 1 85 ? -10.585 -5.574 11.421 1.00 96.38 85 ARG A C 1
ATOM 657 O O . ARG A 1 85 ? -11.025 -6.658 11.791 1.00 96.38 85 ARG A O 1
ATOM 664 N N . ASP A 1 86 ? -10.143 -4.663 12.283 1.00 94.12 86 ASP A N 1
ATOM 665 C CA . ASP A 1 86 ? -10.062 -4.870 13.739 1.00 94.12 86 ASP A CA 1
ATOM 666 C C . ASP A 1 86 ? -11.290 -4.378 14.528 1.00 94.12 86 ASP A C 1
ATOM 668 O O . ASP A 1 86 ? -11.222 -4.280 15.752 1.00 94.12 86 ASP A O 1
ATOM 672 N N . THR A 1 87 ? -12.375 -4.038 13.821 1.00 90.19 87 THR A N 1
ATOM 673 C CA . THR A 1 87 ? -13.612 -3.399 14.313 1.00 90.19 87 THR A CA 1
ATOM 674 C C . THR A 1 87 ? -13.417 -2.052 15.020 1.00 90.19 87 THR A C 1
ATOM 676 O O . THR A 1 87 ? -14.326 -1.580 15.698 1.00 90.19 87 THR A O 1
ATOM 679 N N . LYS A 1 88 ? -12.238 -1.433 14.897 1.00 90.12 88 LYS A N 1
ATOM 680 C CA . LYS A 1 88 ? -11.859 -0.152 15.521 1.00 90.12 88 LYS A CA 1
ATOM 681 C C . LYS A 1 88 ? -11.271 0.823 14.492 1.00 90.12 88 LYS A C 1
ATOM 683 O O . LYS A 1 88 ? -10.443 1.671 14.829 1.00 90.12 88 LYS A O 1
ATOM 688 N N . GLY A 1 89 ? -11.652 0.656 13.225 1.00 90.31 89 GLY A N 1
ATOM 689 C CA . GLY A 1 89 ? -11.171 1.452 12.094 1.00 90.31 89 GLY A CA 1
ATOM 690 C C . GLY A 1 89 ? -9.746 1.136 11.641 1.00 90.31 89 GLY A C 1
ATOM 691 O O . GLY A 1 89 ? -9.198 1.861 10.821 1.00 90.31 89 GLY A O 1
ATOM 692 N N . GLY A 1 90 ? -9.114 0.083 12.161 1.00 93.50 90 GLY A N 1
ATOM 693 C CA . GLY A 1 90 ? -7.793 -0.373 11.744 1.00 93.50 90 GLY A CA 1
ATOM 694 C C . GLY A 1 90 ? -7.797 -1.780 11.151 1.00 93.50 90 GLY A C 1
ATOM 695 O O . GLY A 1 90 ? -8.838 -2.405 10.934 1.00 93.50 90 GLY A O 1
ATOM 696 N N . TRP A 1 91 ? -6.586 -2.289 10.921 1.00 96.56 91 TRP A N 1
ATOM 697 C CA . TRP A 1 91 ? -6.330 -3.620 10.377 1.00 96.56 91 TRP A CA 1
ATOM 698 C C . TRP A 1 91 ? -5.417 -4.388 11.335 1.00 96.56 91 TRP A C 1
ATOM 700 O O . TRP A 1 91 ? -4.279 -3.988 11.598 1.00 96.56 91 TRP A O 1
ATOM 710 N N . LYS A 1 92 ? -5.915 -5.498 11.879 1.00 95.62 92 LYS A N 1
ATOM 711 C CA . LYS A 1 92 ? -5.278 -6.317 12.909 1.00 95.62 92 LYS A CA 1
ATOM 712 C C . LYS A 1 92 ? -3.869 -6.729 12.488 1.00 95.62 92 LYS A C 1
ATOM 714 O O . LYS A 1 92 ? -3.669 -7.519 11.570 1.00 95.62 92 LYS A O 1
ATOM 719 N N . GLY A 1 93 ? -2.884 -6.212 13.220 1.00 93.75 93 GLY A N 1
ATOM 720 C CA . GLY A 1 9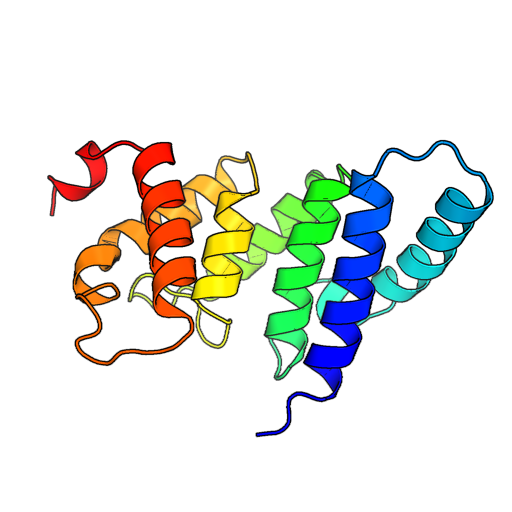3 ? -1.467 -6.511 13.029 1.00 93.75 93 GLY A CA 1
ATOM 721 C C . GLY A 1 93 ? -0.775 -5.723 11.913 1.00 93.75 93 GLY A C 1
ATOM 722 O O . GLY A 1 93 ? 0.447 -5.817 11.812 1.00 93.75 93 GLY A O 1
ATOM 723 N N . PHE A 1 94 ? -1.503 -4.961 11.095 1.00 95.94 94 PHE A N 1
ATOM 724 C CA . PHE A 1 94 ? -0.937 -4.145 10.020 1.00 95.94 94 PHE A CA 1
ATOM 725 C C . PHE A 1 94 ? -0.554 -2.739 10.518 1.00 95.94 94 PHE A C 1
ATOM 727 O O . PHE A 1 94 ? -1.174 -2.212 11.446 1.00 95.94 94 PHE A O 1
ATOM 734 N N . PRO A 1 95 ? 0.466 -2.099 9.914 1.00 93.62 95 PRO A N 1
ATOM 735 C CA . PRO A 1 95 ? 0.907 -0.767 10.319 1.00 93.62 95 PRO A CA 1
ATOM 736 C C . PRO A 1 95 ? -0.140 0.288 9.954 1.00 93.62 95 PRO A C 1
ATOM 738 O O . PRO A 1 95 ? -0.263 0.669 8.792 1.00 93.62 95 PRO A O 1
ATOM 741 N N . TYR A 1 96 ? -0.876 0.783 10.949 1.00 92.88 96 TYR A N 1
ATOM 742 C CA . TYR A 1 96 ? -2.057 1.632 10.754 1.00 92.88 96 TYR A CA 1
ATOM 743 C C . TYR A 1 96 ? -1.831 2.822 9.806 1.00 92.88 96 TYR A C 1
ATOM 745 O O . TYR A 1 96 ? -2.421 2.867 8.731 1.00 92.88 96 TYR A O 1
ATOM 753 N N . PHE A 1 97 ? -0.932 3.752 10.150 1.00 91.62 97 PHE A N 1
ATOM 754 C CA . PHE A 1 97 ? -0.701 4.955 9.337 1.00 91.62 97 PHE A CA 1
ATOM 755 C C . PHE A 1 97 ? -0.099 4.654 7.963 1.00 91.62 97 PHE A C 1
ATOM 757 O O . PHE A 1 97 ? -0.386 5.359 7.000 1.00 91.62 97 PHE A O 1
ATOM 764 N N . PHE A 1 98 ? 0.720 3.607 7.853 1.00 94.50 98 PHE A N 1
ATOM 765 C CA . PHE A 1 98 ? 1.286 3.218 6.565 1.00 94.50 98 PHE A CA 1
ATOM 766 C C . PHE A 1 98 ? 0.230 2.582 5.653 1.00 94.50 98 PHE A C 1
ATOM 768 O O . PHE A 1 98 ? 0.214 2.845 4.453 1.00 94.50 98 PHE A O 1
ATOM 775 N N . THR A 1 99 ? -0.690 1.807 6.228 1.00 97.12 99 THR A N 1
ATOM 776 C CA . THR A 1 99 ? -1.842 1.229 5.522 1.00 97.12 99 THR A CA 1
ATOM 777 C C . THR A 1 99 ? -2.804 2.327 5.082 1.00 97.12 99 THR A C 1
ATOM 779 O O . THR A 1 99 ? -3.187 2.371 3.918 1.00 97.12 99 THR A O 1
ATOM 782 N N . LEU A 1 100 ? -3.099 3.281 5.966 1.00 95.31 100 LEU A N 1
ATOM 783 C CA . LEU A 1 100 ? -3.937 4.435 5.654 1.00 95.31 100 LEU A CA 1
ATOM 784 C C . LEU A 1 100 ? -3.347 5.284 4.517 1.00 95.31 100 LEU A C 1
ATOM 786 O O . LEU A 1 100 ? -4.044 5.588 3.553 1.00 95.31 100 LEU A O 1
ATOM 790 N N . LEU A 1 101 ? -2.048 5.605 4.584 1.00 95.62 101 LEU A N 1
ATOM 791 C CA . LEU A 1 101 ? -1.341 6.291 3.499 1.00 95.62 101 LEU A CA 1
ATOM 792 C C . LEU A 1 101 ? -1.432 5.497 2.192 1.00 95.62 101 LEU A C 1
ATOM 794 O O . LEU A 1 101 ? -1.737 6.073 1.155 1.00 95.62 101 LEU A O 1
ATOM 798 N N . THR A 1 102 ? -1.193 4.187 2.248 1.00 97.50 102 THR A N 1
ATOM 799 C CA . THR A 1 102 ? -1.255 3.305 1.076 1.00 97.50 102 THR A CA 1
ATOM 800 C C . THR A 1 102 ? -2.613 3.373 0.393 1.00 97.50 102 THR A C 1
ATOM 802 O O . THR A 1 102 ? -2.674 3.631 -0.802 1.00 97.50 102 THR A O 1
ATOM 805 N N . LEU A 1 103 ? -3.694 3.198 1.152 1.00 97.69 103 LEU A N 1
ATOM 806 C CA . LEU A 1 103 ? -5.055 3.252 0.626 1.00 97.69 103 LEU A CA 1
ATOM 807 C C . LEU A 1 103 ? -5.401 4.650 0.094 1.00 97.69 103 LEU A C 1
ATOM 809 O O . LEU A 1 103 ? -6.040 4.762 -0.947 1.00 97.69 103 LEU A O 1
ATOM 813 N N . SER A 1 104 ? -4.907 5.715 0.739 1.00 95.75 104 SER A N 1
ATOM 814 C CA . SER A 1 104 ? -5.134 7.102 0.299 1.00 95.75 104 SER A CA 1
ATOM 815 C C . SER A 1 104 ? -4.538 7.427 -1.076 1.00 95.75 104 SER A C 1
ATOM 817 O O . SER A 1 104 ? -4.996 8.365 -1.722 1.00 95.75 104 SER A O 1
ATOM 819 N N . GLU A 1 105 ? -3.530 6.669 -1.519 1.00 95.50 105 GLU A N 1
ATOM 820 C CA . GLU A 1 105 ? -2.859 6.832 -2.817 1.00 95.50 105 GLU A CA 1
ATOM 821 C C . GLU A 1 105 ? -3.527 6.039 -3.952 1.00 95.50 105 GLU A C 1
ATOM 823 O O . GLU A 1 105 ? -3.105 6.160 -5.099 1.00 95.50 105 GLU A O 1
ATOM 828 N N . ILE A 1 106 ? -4.510 5.189 -3.645 1.00 97.06 106 ILE A N 1
ATOM 829 C CA . ILE A 1 106 ? -5.113 4.259 -4.606 1.00 97.06 106 ILE A CA 1
ATOM 830 C C . ILE A 1 106 ? -6.491 4.770 -5.004 1.00 97.06 106 ILE A C 1
ATOM 832 O O . ILE A 1 106 ? -7.353 4.954 -4.147 1.00 97.06 106 ILE A O 1
ATOM 836 N N . GLU A 1 107 ? -6.726 4.956 -6.298 1.00 93.69 107 GLU A N 1
ATOM 837 C CA . GLU A 1 107 ? -8.030 5.332 -6.855 1.00 93.69 107 GLU A CA 1
ATOM 838 C C . GLU A 1 107 ? -8.828 4.070 -7.209 1.00 93.69 107 GLU A C 1
ATOM 840 O O . GLU A 1 107 ? -8.778 3.559 -8.323 1.00 93.69 107 GLU A O 1
ATOM 845 N N . SER A 1 108 ? -9.527 3.505 -6.222 1.00 93.94 108 SER A N 1
ATOM 846 C CA . SER A 1 108 ? -10.412 2.355 -6.425 1.00 93.94 108 SER A CA 1
ATOM 847 C C . SER A 1 108 ? -11.527 2.346 -5.385 1.00 93.94 108 SER A C 1
ATOM 849 O O . SER A 1 108 ? -11.300 2.732 -4.236 1.00 93.94 108 SER A O 1
ATOM 851 N N . SER A 1 109 ? -12.698 1.829 -5.761 1.00 95.06 109 SER A N 1
ATOM 852 C CA . SER A 1 109 ? -13.844 1.706 -4.852 1.00 95.06 109 SER A CA 1
ATOM 853 C C . SER A 1 109 ? -13.527 0.850 -3.624 1.00 95.06 109 SER A C 1
ATOM 855 O O . SER A 1 109 ? -13.876 1.220 -2.510 1.00 95.06 109 SER A O 1
ATOM 857 N N . ILE A 1 110 ? -12.784 -0.250 -3.793 1.00 96.62 110 ILE A N 1
ATOM 858 C CA . ILE A 1 110 ? -12.407 -1.119 -2.671 1.00 96.62 110 ILE A CA 1
ATOM 859 C C . ILE A 1 110 ? -11.450 -0.425 -1.689 1.00 96.62 110 ILE A C 1
ATOM 861 O O . ILE A 1 110 ? -11.541 -0.646 -0.484 1.00 96.62 110 ILE A O 1
ATOM 865 N N . ALA A 1 111 ? -10.554 0.444 -2.173 1.00 97.19 111 ALA A N 1
ATOM 866 C CA . ALA A 1 111 ? -9.734 1.274 -1.293 1.00 97.19 111 ALA A CA 1
ATOM 867 C C . ALA A 1 111 ? -10.579 2.345 -0.590 1.00 97.19 111 ALA A C 1
ATOM 869 O O . ALA A 1 111 ? -10.382 2.579 0.602 1.00 97.19 111 ALA A O 1
ATOM 870 N N . ASP A 1 112 ? -11.535 2.957 -1.297 1.00 96.00 112 ASP A N 1
ATOM 871 C CA . ASP A 1 112 ? -12.452 3.937 -0.711 1.00 96.00 112 ASP A CA 1
ATOM 872 C C . ASP A 1 112 ? -13.278 3.340 0.427 1.00 96.00 112 ASP A C 1
ATOM 874 O O . ASP A 1 112 ? -13.429 3.973 1.470 1.00 96.00 112 ASP A O 1
ATOM 878 N N . ASP A 1 113 ? -13.770 2.115 0.266 1.00 95.81 113 ASP A N 1
ATOM 879 C CA . ASP A 1 113 ? -14.541 1.425 1.300 1.00 95.81 113 ASP A CA 1
ATOM 880 C C . ASP A 1 113 ? -13.704 1.159 2.560 1.00 95.81 113 ASP A C 1
ATOM 882 O O . ASP A 1 113 ? -14.184 1.347 3.681 1.00 95.81 113 ASP A O 1
ATOM 886 N N . GLU A 1 114 ? -12.430 0.789 2.400 1.00 96.56 114 GLU A N 1
ATOM 887 C CA . GLU A 1 114 ? -11.502 0.643 3.525 1.00 96.56 114 GLU A CA 1
ATOM 888 C C . GLU A 1 114 ? -11.177 1.988 4.194 1.00 96.56 114 GLU A C 1
ATOM 890 O O . GLU A 1 114 ? -11.090 2.061 5.423 1.00 96.56 114 GLU A O 1
ATOM 895 N N . LEU A 1 115 ? -11.023 3.065 3.417 1.00 95.31 115 LEU A N 1
ATOM 896 C CA . LEU A 1 115 ? -10.796 4.407 3.957 1.00 95.31 115 LEU A CA 1
ATOM 897 C C . LEU A 1 115 ? -12.015 4.920 4.730 1.00 95.31 115 LEU A C 1
ATOM 899 O O . LEU A 1 115 ? -11.848 5.467 5.819 1.00 95.31 115 LEU A O 1
ATOM 903 N N . LYS A 1 116 ? -13.233 4.707 4.219 1.00 93.44 116 LYS A N 1
ATOM 904 C CA . LYS A 1 116 ? -14.486 5.040 4.917 1.00 93.44 116 LYS A CA 1
ATOM 905 C C . LYS A 1 116 ? -14.630 4.241 6.210 1.00 93.44 116 LYS A C 1
ATOM 907 O O . LYS A 1 116 ? -14.957 4.818 7.244 1.00 93.44 116 LYS A O 1
ATOM 912 N N . TYR A 1 117 ? -14.319 2.942 6.176 1.00 93.00 117 TYR A N 1
ATOM 913 C CA . TYR A 1 117 ? -14.269 2.109 7.378 1.00 93.00 117 TYR A CA 1
ATOM 914 C C . TYR A 1 117 ? -13.299 2.682 8.422 1.00 93.00 117 TYR A C 1
ATOM 916 O O . TYR A 1 117 ? -13.660 2.775 9.591 1.00 93.00 117 TYR A O 1
ATOM 924 N N . ALA A 1 118 ? -12.097 3.110 8.023 1.00 92.50 118 ALA A N 1
ATOM 925 C CA . ALA A 1 118 ? -11.142 3.717 8.949 1.00 92.50 118 ALA A CA 1
ATOM 926 C C . ALA A 1 118 ? -11.614 5.082 9.481 1.00 92.50 118 ALA A C 1
ATOM 928 O O . ALA A 1 118 ? -11.457 5.380 10.668 1.00 92.50 118 ALA A O 1
ATOM 929 N N . LEU A 1 119 ? -12.221 5.901 8.616 1.00 88.25 119 LEU A N 1
ATOM 930 C CA . LEU A 1 119 ? -12.734 7.226 8.959 1.00 88.25 119 LEU A CA 1
ATOM 931 C C . LEU A 1 119 ? -13.880 7.192 9.971 1.00 88.25 119 LEU A C 1
ATOM 933 O O . LEU A 1 119 ? -13.933 8.070 10.826 1.00 88.25 119 LEU A O 1
ATOM 937 N N . ALA A 1 120 ? -14.739 6.173 9.939 1.00 86.25 120 ALA A N 1
ATOM 938 C CA . ALA A 1 120 ? -15.833 6.025 10.903 1.00 86.25 120 ALA A CA 1
ATOM 939 C C . ALA A 1 120 ? -15.353 5.960 12.370 1.00 86.25 120 ALA A C 1
ATOM 941 O O . ALA A 1 120 ? -16.116 6.226 13.292 1.00 86.25 120 ALA A O 1
ATOM 942 N N . PHE A 1 121 ? -14.073 5.645 12.599 1.00 85.06 121 PHE A N 1
ATOM 943 C CA . PHE A 1 121 ? -13.451 5.593 13.927 1.00 85.06 121 PHE A CA 1
ATOM 944 C C . PHE A 1 121 ? -12.349 6.648 14.101 1.00 85.06 121 PHE A C 1
ATOM 946 O O . PHE A 1 121 ? -11.569 6.600 15.060 1.00 85.06 121 PHE A O 1
ATOM 953 N N . ALA A 1 122 ? -12.266 7.603 13.172 1.00 73.62 122 ALA A N 1
ATOM 954 C CA . ALA A 1 122 ? -11.207 8.595 13.122 1.00 73.62 122 ALA A CA 1
ATOM 955 C C . ALA A 1 122 ? -11.115 9.411 14.413 1.00 73.62 122 ALA A C 1
ATOM 957 O O . ALA A 1 122 ? -10.034 9.552 14.983 1.00 73.62 122 ALA A O 1
ATOM 958 N N . GLU A 1 123 ? -12.238 9.906 14.921 1.00 67.06 123 GLU A N 1
ATOM 959 C CA . GLU A 1 123 ? -12.244 10.783 16.093 1.00 67.06 123 GLU A CA 1
ATOM 960 C C . GLU A 1 123 ? -11.626 10.131 17.329 1.00 67.06 123 GLU A C 1
ATOM 962 O O . GLU A 1 123 ? -10.917 10.783 18.092 1.00 67.06 123 GLU A O 1
ATOM 967 N N . GLN A 1 124 ? -11.844 8.827 17.514 1.00 69.62 124 GLN A N 1
ATOM 968 C CA . GLN A 1 124 ? -11.288 8.082 18.643 1.00 69.62 124 GLN A CA 1
ATOM 969 C C . GLN A 1 124 ? -9.789 7.822 18.472 1.00 69.62 124 GLN A C 1
ATOM 971 O O . GLN A 1 124 ? -9.050 7.792 19.457 1.00 69.62 124 GLN A O 1
ATOM 976 N N . ARG A 1 125 ? -9.332 7.641 17.229 1.00 71.75 125 ARG A N 1
ATOM 977 C CA . ARG A 1 125 ? -7.976 7.183 16.907 1.00 71.75 125 ARG A CA 1
ATOM 978 C C . ARG A 1 125 ? -6.992 8.314 16.610 1.00 71.75 125 ARG A C 1
ATOM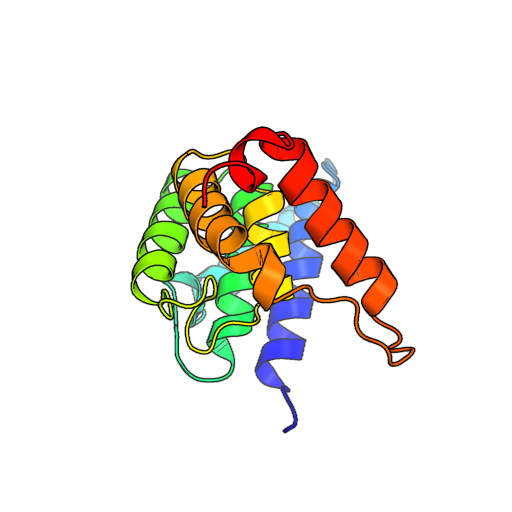 980 O O . ARG A 1 125 ? -5.794 8.133 16.811 1.00 71.75 125 ARG A O 1
ATOM 987 N N . PHE A 1 126 ? -7.490 9.471 16.180 1.00 69.06 126 PHE A N 1
ATOM 988 C CA . PHE A 1 126 ? -6.703 10.663 15.851 1.00 69.06 126 PHE A CA 1
ATOM 989 C C . PHE A 1 126 ? -6.877 11.802 16.865 1.00 69.06 126 PHE A C 1
ATOM 991 O O . PHE A 1 126 ? -6.523 12.941 16.555 1.00 69.06 126 PHE A O 1
ATOM 998 N N . LYS A 1 127 ? -7.387 11.537 18.084 1.00 65.75 127 LYS A N 1
ATOM 999 C CA . LYS A 1 127 ? -7.358 12.544 19.162 1.00 65.75 127 LYS A CA 1
ATOM 1000 C C . LYS A 1 127 ? -5.947 13.117 19.253 1.00 65.75 127 LYS A C 1
ATOM 1002 O O . LYS A 1 127 ? -4.992 12.355 19.390 1.00 65.75 127 LYS A O 1
ATOM 1007 N N . LYS A 1 128 ? -5.842 14.451 19.144 1.00 55.94 128 LYS A N 1
ATOM 1008 C CA . LYS A 1 128 ? -4.577 15.200 19.115 1.00 55.94 128 LYS A CA 1
ATOM 1009 C C . LYS A 1 128 ? -3.607 14.620 20.143 1.00 55.94 128 LYS A C 1
ATOM 1011 O O . LYS A 1 128 ? -3.816 14.773 21.347 1.00 55.94 128 LYS A O 1
ATOM 1016 N N . SER A 1 129 ? -2.566 13.950 19.648 1.00 52.31 129 SER A N 1
ATOM 1017 C CA . SER A 1 129 ? -1.423 13.536 20.455 1.00 52.31 129 SER A CA 1
ATOM 1018 C C . SER A 1 129 ? -0.896 14.775 21.169 1.00 52.31 129 SER A C 1
ATOM 1020 O O . SER A 1 129 ? -0.406 15.696 20.522 1.00 52.31 129 SER A O 1
ATOM 1022 N N . ARG A 1 130 ? -1.031 14.812 22.499 1.00 51.78 130 ARG A N 1
ATOM 1023 C CA . ARG A 1 130 ? -0.532 15.906 23.351 1.00 51.78 130 ARG A CA 1
ATOM 1024 C C . ARG A 1 130 ? 0.992 15.892 23.509 1.00 51.78 130 ARG A C 1
ATOM 1026 O O . ARG A 1 130 ? 1.543 16.794 24.121 1.00 51.78 130 ARG A O 1
ATOM 1033 N N . ILE A 1 131 ? 1.651 14.865 22.980 1.00 60.19 131 ILE A N 1
ATOM 1034 C CA . ILE A 1 131 ? 3.098 14.682 23.031 1.00 60.19 131 ILE A CA 1
ATOM 1035 C C . ILE A 1 131 ? 3.666 15.082 21.668 1.00 60.19 131 ILE A C 1
ATOM 1037 O O . ILE A 1 131 ? 3.127 14.665 20.635 1.00 60.19 131 ILE A O 1
ATOM 1041 N N . GLU A 1 132 ? 4.732 15.885 21.666 1.00 62.00 132 GLU A N 1
ATOM 1042 C CA . GLU A 1 132 ? 5.540 16.214 20.486 1.00 62.00 132 GLU A CA 1
ATOM 1043 C C . GLU A 1 132 ? 6.245 14.949 19.963 1.00 62.00 132 GLU A C 1
ATOM 1045 O O . GLU A 1 132 ? 7.433 14.729 20.171 1.00 62.00 132 GLU A O 1
ATOM 1050 N N . GLU A 1 133 ? 5.500 14.056 19.307 1.00 70.94 133 GLU A N 1
ATOM 1051 C CA . GLU A 1 133 ? 6.105 12.961 18.554 1.00 70.94 133 GLU A CA 1
ATOM 1052 C C . GLU A 1 133 ? 6.596 13.473 17.190 1.00 70.94 133 GLU A C 1
ATOM 1054 O O . GLU A 1 133 ? 5.834 14.132 16.470 1.00 70.94 133 GLU A O 1
ATOM 1059 N N . PRO A 1 134 ? 7.810 13.088 16.751 1.00 79.25 134 PRO A N 1
ATOM 1060 C CA . PRO A 1 134 ? 8.436 13.600 15.526 1.00 79.25 134 PRO A CA 1
ATOM 1061 C C . PRO A 1 134 ? 7.667 13.263 14.238 1.00 79.25 134 PRO A C 1
ATOM 1063 O O . PRO A 1 134 ? 7.919 13.843 13.186 1.00 79.25 134 PRO A O 1
ATOM 1066 N N . TYR A 1 135 ? 6.718 12.325 14.296 1.00 82.69 135 TYR A N 1
ATOM 1067 C CA . TYR A 1 135 ? 5.927 11.888 13.144 1.00 82.69 135 TYR A CA 1
ATOM 1068 C C . TYR A 1 135 ? 4.504 12.457 13.117 1.00 82.69 135 TYR A C 1
ATOM 1070 O O . TYR A 1 135 ? 3.752 12.144 12.190 1.00 82.69 135 TYR A O 1
ATOM 1078 N N . ASN A 1 136 ? 4.110 13.275 14.099 1.00 83.12 136 ASN A N 1
ATOM 1079 C CA . ASN A 1 136 ? 2.742 13.792 14.193 1.00 83.12 136 ASN A CA 1
ATOM 1080 C C . ASN A 1 136 ? 2.356 14.666 13.002 1.00 83.12 136 ASN A C 1
ATOM 1082 O O . ASN A 1 136 ? 1.255 14.502 12.481 1.00 83.12 136 ASN A O 1
ATOM 1086 N N . THR A 1 137 ? 3.266 15.510 12.512 1.00 85.62 137 THR A N 1
ATOM 1087 C CA . THR A 1 137 ? 3.034 16.331 11.314 1.00 85.62 137 THR A CA 1
ATOM 1088 C C . THR A 1 137 ? 2.614 15.461 10.131 1.00 85.62 137 THR A C 1
ATOM 1090 O O . THR A 1 137 ? 1.522 15.623 9.592 1.00 85.62 137 THR A O 1
ATOM 1093 N N . ARG A 1 138 ? 3.403 14.428 9.818 1.00 87.75 138 ARG A N 1
ATOM 1094 C CA . ARG A 1 138 ? 3.119 13.513 8.705 1.00 87.75 138 ARG A CA 1
ATOM 1095 C C . ARG A 1 138 ? 1.832 12.710 8.904 1.00 87.75 138 ARG A C 1
ATOM 1097 O O . ARG A 1 138 ? 1.106 12.445 7.951 1.00 87.75 138 ARG A O 1
ATOM 1104 N N . ARG A 1 139 ? 1.539 12.286 10.135 1.00 88.06 139 ARG A N 1
ATOM 1105 C CA . ARG A 1 139 ? 0.295 11.570 10.463 1.00 88.06 139 ARG A CA 1
ATOM 1106 C C . ARG A 1 139 ? -0.935 12.451 10.241 1.00 88.06 139 ARG A C 1
ATOM 1108 O O . ARG A 1 139 ? -1.915 11.975 9.671 1.00 88.06 139 ARG A O 1
A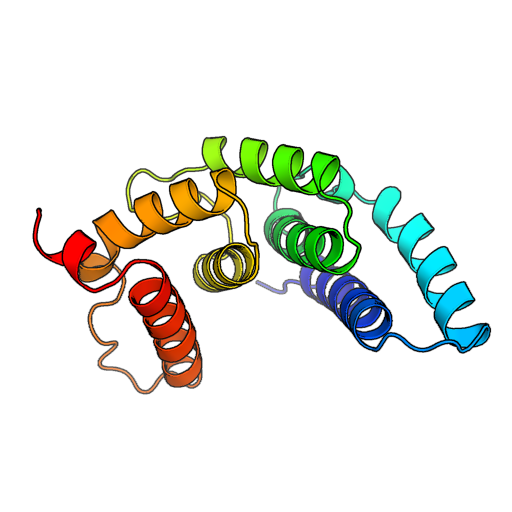TOM 1115 N N . ASN A 1 140 ? -0.854 13.719 10.638 1.00 85.56 140 ASN A N 1
ATOM 1116 C CA . ASN A 1 140 ? -1.911 14.702 10.424 1.00 85.56 140 ASN A CA 1
ATOM 1117 C C . ASN A 1 140 ? -2.105 15.002 8.934 1.00 85.56 140 ASN A C 1
ATOM 1119 O O . ASN A 1 140 ? -3.242 15.078 8.487 1.00 85.56 140 ASN A O 1
ATOM 1123 N N . GLU A 1 141 ? -1.029 15.095 8.150 1.00 88.44 141 GLU A N 1
ATOM 1124 C CA . GLU A 1 141 ? -1.113 15.262 6.690 1.00 88.44 141 GLU A CA 1
ATOM 1125 C C . GLU A 1 141 ? -1.819 14.084 6.009 1.00 88.44 141 GLU A C 1
ATOM 1127 O O . GLU A 1 141 ? -2.679 14.288 5.151 1.00 88.44 141 GLU A O 1
ATOM 1132 N N . ILE A 1 142 ? -1.489 12.845 6.400 1.00 90.25 142 ILE A N 1
ATOM 1133 C CA . ILE A 1 142 ? -2.168 11.645 5.884 1.00 90.25 142 ILE A CA 1
ATOM 1134 C C . ILE A 1 142 ? -3.657 11.714 6.217 1.00 90.25 142 ILE A C 1
ATOM 1136 O O . ILE A 1 142 ? -4.496 11.465 5.355 1.00 90.25 142 ILE A O 1
ATOM 1140 N N . PHE A 1 143 ? -3.987 12.064 7.458 1.00 86.81 143 PHE A N 1
ATOM 1141 C CA . PHE A 1 143 ? -5.371 12.159 7.892 1.00 86.81 143 PHE A CA 1
ATOM 1142 C C . PHE A 1 143 ? -6.142 13.246 7.133 1.00 86.81 143 PHE A C 1
ATOM 1144 O O . PHE A 1 143 ? -7.204 12.963 6.584 1.00 86.81 143 PHE A O 1
ATOM 1151 N N . ALA A 1 144 ? -5.570 14.445 7.010 1.00 85.88 144 ALA A N 1
ATOM 1152 C CA . ALA A 1 144 ? -6.155 15.549 6.258 1.00 85.88 144 ALA A CA 1
ATOM 1153 C C . ALA A 1 144 ? -6.394 15.170 4.788 1.00 85.88 144 ALA A C 1
ATOM 1155 O O . ALA A 1 144 ? -7.462 15.444 4.251 1.00 85.88 144 ALA A O 1
ATOM 1156 N N . ARG A 1 145 ? -5.450 14.461 4.149 1.00 89.06 145 ARG A N 1
ATOM 1157 C CA . ARG A 1 145 ? -5.631 13.942 2.783 1.00 89.06 145 ARG A CA 1
ATOM 1158 C C . ARG A 1 145 ? -6.847 13.021 2.681 1.00 89.06 145 ARG A C 1
ATOM 1160 O O . ARG A 1 145 ? -7.628 13.148 1.742 1.00 89.06 145 ARG A O 1
ATOM 1167 N N . VAL A 1 146 ? -7.002 12.096 3.629 1.00 89.31 146 VAL A N 1
ATOM 1168 C CA . VAL A 1 146 ? -8.131 11.155 3.641 1.00 89.31 146 VAL A CA 1
ATOM 1169 C C . VAL A 1 146 ? -9.453 11.891 3.885 1.00 89.31 146 VAL A C 1
ATOM 1171 O O . VAL A 1 146 ? -10.426 11.609 3.196 1.00 89.31 146 VAL A O 1
ATOM 1174 N N . GLN A 1 147 ? -9.492 12.873 4.791 1.00 85.69 147 GLN A N 1
ATOM 1175 C CA . GLN A 1 147 ? -10.686 13.697 5.016 1.00 85.69 147 GLN A CA 1
ATOM 1176 C C . GLN A 1 147 ? -11.079 14.500 3.769 1.00 85.69 147 GLN A C 1
ATOM 1178 O O . GLN A 1 147 ? -12.243 14.487 3.374 1.00 85.69 147 GLN A O 1
ATOM 1183 N N . SER A 1 148 ? -10.118 15.154 3.111 1.00 87.38 148 SER A N 1
ATOM 1184 C CA . SER A 1 148 ? -10.377 15.939 1.898 1.00 87.38 148 SER A CA 1
ATOM 1185 C C . SER A 1 148 ? -10.928 15.090 0.751 1.00 87.38 148 SER A C 1
ATOM 1187 O O . SER A 1 148 ? -11.732 15.586 -0.032 1.00 87.38 148 SER A O 1
ATOM 1189 N N . ARG A 1 149 ? -10.545 13.808 0.669 1.00 88.00 149 ARG A N 1
ATOM 1190 C CA . ARG A 1 149 ? -11.011 12.875 -0.369 1.00 88.00 149 ARG A CA 1
ATOM 1191 C C . ARG A 1 149 ? -12.515 12.591 -0.305 1.00 88.00 149 ARG A C 1
ATOM 1193 O O . ARG A 1 149 ? -13.124 12.389 -1.349 1.00 88.00 149 ARG A O 1
ATOM 1200 N N . PHE A 1 150 ? -13.116 12.583 0.886 1.00 83.81 150 PHE A N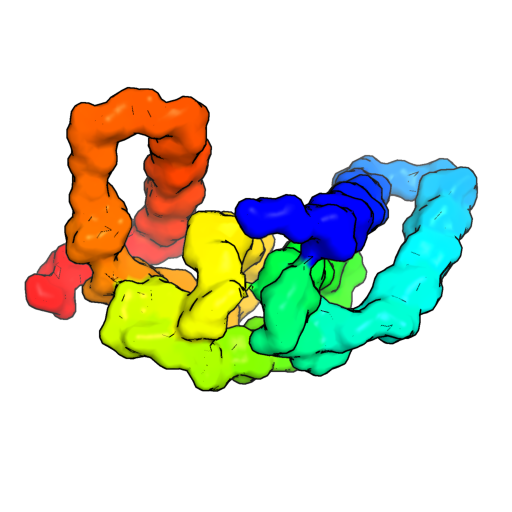 1
ATOM 1201 C CA . PHE A 1 150 ? -14.545 12.274 1.060 1.00 83.81 150 PHE A CA 1
ATOM 1202 C C . PHE A 1 150 ? -15.387 13.458 1.562 1.00 83.81 150 PHE A C 1
ATOM 1204 O O . PHE A 1 150 ? -16.602 13.330 1.724 1.00 83.81 150 PHE A O 1
ATOM 1211 N N . GLY A 1 151 ? -14.757 14.614 1.792 1.00 65.50 151 GLY A N 1
ATOM 1212 C CA . GLY A 1 151 ? -15.387 15.786 2.393 1.00 65.50 151 GLY A CA 1
ATOM 1213 C C . GLY A 1 151 ? -15.751 15.585 3.873 1.00 65.50 151 GLY A C 1
ATOM 1214 O O . GLY A 1 151 ? -15.778 14.473 4.397 1.00 65.50 151 GLY A O 1
ATOM 1215 N N . GLN A 1 152 ? -16.071 16.677 4.575 1.00 56.44 152 GLN A N 1
ATOM 1216 C CA . GLN A 1 152 ? -16.463 16.642 5.996 1.00 56.44 152 GLN A CA 1
ATOM 1217 C C . GLN A 1 152 ? -17.787 15.897 6.268 1.00 56.44 152 GLN A C 1
ATOM 1219 O O . GLN A 1 152 ? -18.085 15.609 7.423 1.00 56.44 152 GLN A O 1
ATOM 1224 N N . SER A 1 153 ? -18.579 15.549 5.243 1.00 49.50 153 SER A N 1
ATOM 1225 C CA . SER A 1 153 ? -19.936 15.007 5.441 1.00 49.50 153 SER A CA 1
ATOM 1226 C C . SER A 1 153 ? -19.983 13.621 6.104 1.00 49.50 153 SER A C 1
ATOM 1228 O O . SER A 1 153 ? -20.957 13.309 6.779 1.00 49.50 153 SER A O 1
ATOM 1230 N N . LEU A 1 154 ? -18.912 12.822 6.007 1.00 51.34 154 LEU A N 1
ATOM 1231 C CA . LEU A 1 154 ? -18.819 11.519 6.686 1.00 51.34 154 LEU A CA 1
ATOM 1232 C C . LEU A 1 154 ? -18.448 11.612 8.176 1.00 51.34 154 LEU A C 1
ATOM 1234 O O . LEU A 1 154 ? -18.469 10.594 8.861 1.00 51.34 154 LEU A O 1
ATOM 1238 N N . LEU A 1 155 ? -18.112 12.802 8.682 1.00 48.44 155 LEU A N 1
ATOM 1239 C CA . LEU A 1 155 ? -17.812 13.029 10.102 1.00 48.44 155 LEU A CA 1
ATOM 1240 C C . LEU A 1 155 ? -19.037 13.517 10.892 1.00 48.44 155 LEU A C 1
ATOM 1242 O O . LEU A 1 155 ? -18.976 13.586 12.110 1.00 48.44 155 LEU A O 1
ATOM 1246 N N . ASN A 1 156 ? -20.149 13.831 10.215 1.00 38.31 156 ASN A N 1
ATOM 1247 C CA . ASN A 1 156 ? -21.336 14.443 10.828 1.00 38.31 156 ASN A CA 1
ATOM 1248 C C . ASN A 1 156 ? -22.508 13.464 11.050 1.00 38.31 156 ASN A C 1
ATOM 1250 O O . ASN A 1 156 ? -23.603 13.898 11.407 1.00 38.31 156 ASN A O 1
ATOM 1254 N N . HIS A 1 157 ? -22.317 12.162 10.810 1.00 34.97 157 HIS A N 1
ATOM 1255 C CA . HIS A 1 157 ? -23.382 11.150 10.895 1.00 34.97 157 HIS A CA 1
ATOM 1256 C C . HIS A 1 157 ? -23.008 9.933 11.754 1.00 34.97 157 HIS A C 1
ATOM 1258 O O . HIS A 1 157 ? -23.300 8.795 11.383 1.00 34.97 157 HIS A O 1
ATOM 1264 N N . VAL A 1 158 ? -22.386 10.180 12.909 1.00 38.25 158 VAL A N 1
ATOM 1265 C CA . VAL A 1 158 ? -22.331 9.226 14.029 1.00 38.25 158 VAL A CA 1
ATOM 1266 C C . VAL A 1 158 ? -22.817 9.923 15.289 1.00 38.25 158 VAL A C 1
ATOM 1268 O O . VAL A 1 158 ? -22.334 11.046 15.546 1.00 38.25 158 VAL A O 1
#

Foldseek 3Di:
DDLPVLVVLLVLLVVLLVLLLVPDPDPVSVVSNVVSVVVCCPDCLVQPDLDDSSLSNVLSNLLSCQSNVVVVSNLNSLVVQVVQDPQQLAGPSHDGLSNLLSLLSHPDPSSLVSLLSNVLNCCVVPVPDPDPDVCNVVSVVSVVSSCVVVDCPSVPPD